Protein AF-A0A7V1LT26-F1 (afdb_monomer_lite)

pLDDT: mean 91.4, std 11.46, range [40.41, 98.56]

Secondary structure (DSSP, 8-state):
-EE-TTSS-EE----HHHHHHHHHHHHHH-S-EEESSTTTTHHHHHHHHHHTTTPPPSS---S-TT-TTTEEEHHHHHTGGGTS----HHHHHHHTTPPPGGGGS--TTSHHHHHHTT-HHHHHHHHHHHHHHHHHHHHHHHHHT--

Radius of gyration: 16.05 Å; chains: 1; bounding box: 42×28×40 Å

Foldseek 3Di:
DDDPPPDRDDDDDDDPQVVLLVVLVVLLVDQAEEEACCLVPVLVCSCVVCVVVPHHRNDDANPDQPDRRHYHHLQCQVCVNVVHDGDDLQVLCVVVVHDALCPVVDDPVCLVVCVVVVVVVNVRVSVVRNVVSRVVSVCVCVVPPPD

Structure (mmCIF, N/CA/C/O backbone):
data_AF-A0A7V1LT26-F1
#
_entry.id   AF-A0A7V1LT26-F1
#
loop_
_atom_site.group_PDB
_atom_site.id
_atom_site.type_symbol
_atom_site.label_atom_id
_atom_site.label_alt_id
_atom_site.label_comp_id
_atom_site.label_asym_id
_atom_site.label_entity_id
_atom_site.label_seq_id
_atom_site.pdbx_PDB_ins_code
_atom_site.Cartn_x
_atom_site.Cartn_y
_atom_site.Cartn_z
_atom_site.occupancy
_atom_site.B_iso_or_equiv
_atom_site.auth_seq_id
_atom_site.auth_comp_id
_atom_site.auth_asym_id
_atom_site.auth_atom_id
_atom_site.pdbx_PDB_model_num
ATOM 1 N N . PHE A 1 1 ? 4.200 7.545 -23.098 1.00 47.09 1 PHE A N 1
ATOM 2 C CA . PHE A 1 1 ? 3.279 8.326 -22.250 1.00 47.09 1 PHE A CA 1
ATOM 3 C C . PHE A 1 1 ? 1.873 7.958 -22.663 1.00 47.09 1 PHE A C 1
ATOM 5 O O . PHE A 1 1 ? 1.609 7.992 -23.857 1.00 47.09 1 PHE A O 1
ATOM 12 N N . TRP A 1 2 ? 1.021 7.582 -21.715 1.00 49.72 2 TRP A N 1
ATOM 13 C CA . TRP A 1 2 ? -0.368 7.217 -21.985 1.00 49.72 2 TRP A CA 1
ATOM 14 C C . TRP A 1 2 ? -1.250 8.062 -21.065 1.00 49.72 2 TRP A C 1
ATOM 16 O O . TRP A 1 2 ? -1.035 8.097 -19.849 1.00 49.72 2 TRP A O 1
ATOM 26 N N . GLU A 1 3 ? -2.182 8.809 -21.646 1.00 44.16 3 GLU A N 1
ATOM 27 C CA . GLU A 1 3 ? -3.194 9.564 -20.910 1.00 44.16 3 GLU A CA 1
ATOM 28 C C . GLU A 1 3 ? -4.507 8.796 -21.031 1.00 44.16 3 GLU A C 1
ATOM 30 O O . GLU A 1 3 ? -5.130 8.769 -22.087 1.00 44.16 3 GLU A O 1
ATOM 35 N N . ALA A 1 4 ? -4.915 8.123 -19.955 1.00 45.00 4 ALA A N 1
ATOM 36 C CA . ALA A 1 4 ? -6.223 7.490 -19.911 1.00 45.00 4 ALA A CA 1
ATOM 37 C C . ALA A 1 4 ? -7.273 8.582 -19.649 1.00 45.00 4 ALA A C 1
ATOM 39 O O . ALA A 1 4 ? -7.448 9.044 -18.523 1.00 45.00 4 ALA A O 1
ATOM 40 N N . GLU A 1 5 ? -7.980 8.988 -20.702 1.00 40.41 5 GLU A N 1
ATOM 41 C CA . GLU A 1 5 ? -8.900 10.138 -20.769 1.00 40.41 5 GLU A CA 1
ATOM 42 C C . GLU A 1 5 ? -10.122 10.068 -19.818 1.00 40.41 5 GLU A C 1
ATOM 44 O O . GLU A 1 5 ? -10.933 10.988 -19.760 1.00 40.41 5 GLU A O 1
ATOM 49 N N . GLN A 1 6 ? -10.273 8.999 -19.025 1.00 45.91 6 GLN A N 1
ATOM 50 C CA . GLN A 1 6 ? -11.448 8.793 -18.166 1.00 45.91 6 GLN A CA 1
ATOM 51 C C . GLN A 1 6 ? -11.304 9.315 -16.725 1.00 45.91 6 GLN A C 1
ATOM 53 O O . GLN A 1 6 ? -12.315 9.477 -16.042 1.00 45.91 6 GLN A O 1
ATOM 58 N N . LYS A 1 7 ? -10.093 9.615 -16.237 1.00 53.59 7 LYS A N 1
ATOM 59 C CA . LYS A 1 7 ? -9.834 10.233 -14.918 1.00 53.59 7 LYS A CA 1
ATOM 60 C C . LYS A 1 7 ? -8.539 11.040 -15.037 1.00 53.59 7 LYS A C 1
ATOM 62 O O . LYS A 1 7 ? -7.658 10.625 -15.768 1.00 53.59 7 LYS A O 1
ATOM 67 N N . LYS A 1 8 ? -8.390 12.172 -14.337 1.00 71.44 8 LYS A N 1
ATOM 68 C CA . LYS A 1 8 ? -7.197 13.059 -14.358 1.00 71.44 8 LYS A CA 1
ATOM 69 C C . LYS A 1 8 ? -5.910 12.401 -13.795 1.00 71.44 8 LYS A C 1
ATOM 71 O O . LYS A 1 8 ? -5.260 12.969 -12.922 1.00 71.44 8 LYS A O 1
ATOM 76 N N . ILE A 1 9 ? -5.571 11.185 -14.212 1.00 81.88 9 ILE A N 1
ATOM 77 C CA . ILE A 1 9 ? -4.436 10.395 -13.738 1.00 81.88 9 ILE A CA 1
ATOM 78 C C . ILE A 1 9 ? -3.548 10.109 -14.944 1.00 81.88 9 ILE A C 1
ATOM 80 O O . ILE A 1 9 ? -4.000 9.560 -15.946 1.00 81.88 9 ILE A O 1
ATOM 84 N N . LYS A 1 10 ? -2.276 10.488 -14.835 1.00 86.44 10 LYS A N 1
ATOM 85 C CA . LYS A 1 10 ? -1.256 10.213 -15.844 1.00 86.44 10 LYS A CA 1
ATOM 86 C C . LYS A 1 10 ? -0.441 9.003 -15.412 1.00 86.44 10 LYS A C 1
ATOM 88 O O . LYS A 1 10 ? 0.055 8.975 -14.286 1.00 86.44 10 LYS A O 1
ATOM 93 N N . TYR A 1 11 ? -0.283 8.041 -16.314 1.00 89.38 11 TYR A N 1
ATOM 94 C CA . TYR A 1 11 ? 0.543 6.860 -16.091 1.00 89.38 11 TYR A CA 1
ATOM 95 C C . TYR A 1 11 ? 1.862 7.002 -16.849 1.00 89.38 11 TYR A C 1
ATOM 97 O O . TYR A 1 11 ? 1.905 7.444 -18.002 1.00 89.38 11 TYR A O 1
ATOM 105 N N . GLU A 1 12 ? 2.954 6.640 -16.186 1.00 89.19 12 GLU A N 1
ATOM 106 C CA . GLU A 1 12 ? 4.297 6.719 -16.743 1.00 89.19 12 GLU A CA 1
ATOM 107 C C . GLU A 1 12 ? 5.057 5.430 -16.445 1.00 89.19 12 GLU A C 1
ATOM 109 O O . GLU A 1 12 ? 5.048 4.935 -15.319 1.00 89.19 12 GLU A O 1
ATOM 114 N N . GLU A 1 13 ? 5.717 4.898 -17.469 1.00 89.75 13 GLU A N 1
ATOM 115 C CA . GLU A 1 13 ? 6.612 3.757 -17.341 1.00 89.75 13 GLU A CA 1
ATOM 116 C C . GLU A 1 13 ? 8.003 4.230 -16.912 1.00 89.75 13 GLU A C 1
ATOM 118 O O . GLU A 1 13 ? 8.517 5.230 -17.418 1.00 89.75 13 GLU A O 1
ATOM 123 N N . LYS A 1 14 ? 8.609 3.512 -15.966 1.00 93.44 14 LYS A N 1
ATOM 124 C CA . LYS A 1 14 ? 9.938 3.796 -15.423 1.00 93.44 14 LYS A CA 1
ATOM 125 C C . LYS A 1 14 ? 10.645 2.492 -15.065 1.00 93.44 14 LYS A C 1
ATOM 127 O O . LYS A 1 14 ? 9.998 1.458 -14.904 1.00 93.44 14 LYS A O 1
ATOM 132 N N . SER A 1 15 ? 11.968 2.543 -14.915 1.00 95.75 15 SER A N 1
ATOM 133 C CA . SER A 1 15 ? 12.716 1.395 -14.398 1.00 95.75 15 SER A CA 1
ATOM 134 C C . SER A 1 15 ? 12.307 1.090 -12.951 1.00 95.75 15 SER A C 1
ATOM 136 O O . SER A 1 15 ? 11.876 1.982 -12.220 1.00 95.75 15 SER A O 1
ATOM 138 N N . GLU A 1 16 ? 12.478 -0.157 -12.501 1.00 95.38 16 GLU A N 1
ATOM 139 C CA . GLU A 1 16 ? 12.194 -0.537 -11.106 1.00 95.38 16 GLU A CA 1
ATOM 140 C C . GLU A 1 16 ? 12.926 0.373 -10.103 1.00 95.38 16 GLU A C 1
ATOM 142 O O . GLU A 1 16 ? 12.333 0.827 -9.124 1.00 95.38 16 GLU A O 1
ATOM 147 N N . ASN A 1 17 ? 14.192 0.700 -10.380 1.00 97.06 17 ASN A N 1
ATOM 148 C CA . ASN A 1 17 ? 14.998 1.570 -9.526 1.00 97.06 17 ASN A CA 1
ATOM 149 C C . ASN A 1 17 ? 14.416 2.984 -9.441 1.00 97.06 17 ASN A C 1
ATOM 151 O O . ASN A 1 17 ? 14.353 3.556 -8.353 1.00 97.06 17 ASN A O 1
ATOM 155 N N . ASP A 1 18 ? 13.970 3.538 -10.567 1.00 97.19 18 ASP A N 1
ATOM 156 C CA . ASP A 1 18 ? 13.354 4.865 -10.600 1.00 97.19 18 ASP A CA 1
ATOM 157 C C . ASP A 1 18 ? 12.011 4.868 -9.866 1.00 97.19 18 ASP A C 1
ATOM 159 O O . ASP A 1 18 ? 11.736 5.792 -9.104 1.00 97.19 18 ASP A O 1
ATOM 163 N N . ILE A 1 19 ? 11.198 3.818 -10.031 1.00 96.62 19 ILE A N 1
ATOM 164 C CA . ILE A 1 19 ? 9.918 3.667 -9.323 1.00 96.62 19 ILE A CA 1
ATOM 165 C C . ILE A 1 19 ? 10.146 3.619 -7.809 1.00 96.62 19 ILE A C 1
ATOM 167 O O . ILE A 1 19 ? 9.472 4.330 -7.063 1.00 96.62 19 ILE A O 1
ATOM 171 N N . ILE A 1 20 ? 11.110 2.819 -7.343 1.00 97.50 20 ILE A N 1
ATOM 172 C CA . ILE A 1 20 ? 11.433 2.699 -5.916 1.00 97.50 20 ILE A CA 1
ATOM 173 C C . ILE A 1 20 ? 11.974 4.025 -5.361 1.00 97.50 20 ILE A C 1
ATOM 175 O O . ILE A 1 20 ? 11.552 4.452 -4.284 1.00 97.50 20 ILE A O 1
ATOM 179 N N . ASN A 1 21 ? 12.876 4.700 -6.083 1.00 97.19 21 ASN A N 1
ATOM 180 C CA . ASN A 1 21 ? 13.391 6.011 -5.677 1.00 97.19 21 ASN A CA 1
ATOM 181 C C . ASN A 1 21 ? 12.268 7.046 -5.561 1.00 97.19 21 ASN A C 1
ATOM 183 O O . ASN A 1 21 ? 12.156 7.713 -4.533 1.00 97.19 21 ASN A O 1
ATOM 187 N N . LEU A 1 22 ? 11.403 7.133 -6.574 1.00 96.62 22 LEU A N 1
ATOM 188 C CA . LEU A 1 22 ? 10.263 8.048 -6.568 1.00 96.62 22 LEU A CA 1
ATOM 189 C C . LEU A 1 22 ? 9.304 7.737 -5.424 1.00 96.62 22 LEU A C 1
ATOM 191 O O . LEU A 1 22 ? 8.879 8.654 -4.727 1.00 96.62 22 LEU A O 1
ATOM 195 N N . PHE A 1 23 ? 8.999 6.460 -5.176 1.00 96.44 23 PHE A N 1
ATOM 196 C CA . PHE A 1 23 ? 8.162 6.064 -4.045 1.00 96.44 23 PHE A CA 1
ATOM 197 C C . PHE A 1 23 ? 8.714 6.612 -2.723 1.00 96.44 23 PHE A C 1
ATOM 199 O O . PHE A 1 23 ? 7.987 7.274 -1.980 1.00 96.44 23 PHE A O 1
ATOM 206 N N . TRP A 1 24 ? 10.002 6.397 -2.438 1.00 97.31 24 TRP A N 1
ATOM 207 C CA . TRP A 1 24 ? 10.617 6.895 -1.207 1.00 97.31 24 TRP A CA 1
ATOM 208 C C . TRP A 1 24 ? 10.720 8.423 -1.162 1.00 97.31 24 TRP A C 1
ATOM 210 O O . TRP A 1 24 ? 10.582 9.010 -0.084 1.00 97.31 24 TRP A O 1
ATOM 220 N N . GLU A 1 25 ? 10.905 9.084 -2.304 1.00 96.50 25 GLU A N 1
ATOM 221 C CA . GLU A 1 25 ? 10.854 10.542 -2.393 1.00 96.50 25 GLU A CA 1
ATOM 222 C C . GLU A 1 25 ? 9.463 11.070 -2.011 1.00 96.50 25 GLU A C 1
ATOM 224 O O . GLU A 1 25 ? 9.352 11.932 -1.136 1.00 96.50 25 GLU A O 1
ATOM 229 N N . TYR A 1 26 ? 8.391 10.526 -2.593 1.00 95.25 26 TYR A N 1
ATOM 230 C CA . TYR A 1 26 ? 7.019 10.931 -2.275 1.00 95.25 26 TYR A CA 1
ATOM 231 C C . TYR A 1 26 ? 6.659 10.637 -0.818 1.00 95.25 26 TYR A C 1
ATOM 233 O O . TYR A 1 26 ? 6.188 11.526 -0.109 1.00 95.25 26 TYR A O 1
ATOM 241 N N . VAL A 1 27 ? 6.953 9.428 -0.332 1.00 94.94 27 VAL A N 1
ATOM 242 C CA . VAL A 1 27 ? 6.668 9.012 1.051 1.00 94.94 27 VAL A CA 1
ATOM 243 C C . VAL A 1 27 ? 7.324 9.925 2.086 1.00 94.94 27 VAL A C 1
ATOM 245 O O . VAL A 1 27 ? 6.749 10.140 3.158 1.00 94.94 27 VAL A O 1
ATOM 248 N N . SER A 1 28 ? 8.509 10.467 1.789 1.00 95.19 28 SER A N 1
ATOM 249 C CA . SER A 1 28 ? 9.211 11.387 2.694 1.00 95.19 28 SER A CA 1
ATOM 250 C C . SER A 1 28 ? 8.489 12.725 2.886 1.00 95.19 28 SER A C 1
ATOM 252 O O . SER A 1 28 ? 8.663 13.366 3.920 1.00 95.19 28 SER A O 1
ATOM 254 N N . LYS A 1 29 ? 7.658 13.121 1.915 1.00 95.56 29 LYS A N 1
ATOM 255 C CA . LYS A 1 29 ? 6.891 14.374 1.911 1.00 95.56 29 LYS A CA 1
ATOM 256 C C . LYS A 1 29 ? 5.475 14.196 2.469 1.00 95.56 29 LYS A C 1
ATOM 258 O O . LYS A 1 29 ? 4.823 15.180 2.799 1.00 95.56 29 LYS A O 1
ATOM 263 N N . CYS A 1 30 ? 4.980 12.962 2.565 1.00 94.69 30 CYS A N 1
ATOM 264 C CA . CYS A 1 30 ? 3.642 12.675 3.076 1.00 94.69 30 CYS A CA 1
ATOM 265 C C . CYS A 1 30 ? 3.602 12.708 4.608 1.00 94.69 30 CYS A C 1
ATOM 267 O O . CYS A 1 30 ? 4.409 12.060 5.276 1.00 94.69 30 CYS A O 1
ATOM 269 N N . GLU A 1 31 ? 2.587 13.347 5.186 1.00 93.69 31 GLU A N 1
ATOM 270 C CA . GLU A 1 31 ? 2.364 13.312 6.638 1.00 93.69 31 GLU A CA 1
ATOM 271 C C . GLU A 1 31 ? 2.009 11.897 7.118 1.00 93.69 31 GLU A C 1
ATOM 273 O O . GLU A 1 31 ? 2.593 11.382 8.074 1.00 93.69 31 GLU A O 1
ATOM 278 N N . GLN A 1 32 ? 1.131 11.218 6.382 1.00 94.50 32 GLN A N 1
ATOM 279 C CA . GLN A 1 32 ? 0.615 9.893 6.703 1.00 94.50 32 GLN A CA 1
ATOM 280 C C . GLN A 1 32 ? 0.468 9.065 5.424 1.00 94.50 32 GLN A C 1
ATOM 282 O O . GLN A 1 32 ? 0.111 9.591 4.372 1.00 94.50 32 GLN A O 1
ATOM 287 N N . ILE A 1 33 ? 0.747 7.766 5.518 1.00 96.69 33 ILE A N 1
ATOM 288 C CA . ILE A 1 33 ? 0.555 6.805 4.428 1.00 96.69 33 ILE A CA 1
ATOM 289 C C . ILE A 1 33 ? -0.600 5.874 4.778 1.00 96.69 33 ILE A C 1
ATOM 291 O O . ILE A 1 33 ? -0.697 5.394 5.907 1.00 96.69 33 ILE A O 1
ATOM 295 N N . ILE A 1 34 ? -1.460 5.590 3.806 1.00 97.94 34 ILE A N 1
ATOM 296 C CA . ILE A 1 34 ? -2.578 4.666 3.964 1.00 97.94 34 ILE A CA 1
ATOM 297 C C . ILE A 1 34 ? -2.400 3.519 2.977 1.00 97.94 34 ILE A C 1
ATOM 299 O O . ILE A 1 34 ? -2.114 3.747 1.804 1.00 97.94 34 ILE A O 1
ATOM 303 N N . THR A 1 35 ? -2.565 2.289 3.454 1.00 98.12 35 THR A N 1
ATOM 304 C CA . THR A 1 35 ? -2.504 1.078 2.628 1.00 98.12 35 THR A CA 1
ATOM 305 C C . THR A 1 35 ? -3.674 0.152 2.939 1.00 98.12 35 THR A C 1
ATOM 307 O O . THR A 1 35 ? -4.349 0.298 3.960 1.00 98.12 35 THR A O 1
ATOM 310 N N . PHE A 1 36 ? -3.893 -0.841 2.081 1.00 98.06 36 PHE A N 1
ATOM 311 C CA . PHE A 1 36 ? -4.725 -1.996 2.389 1.00 98.06 36 PHE A CA 1
ATOM 312 C C . PHE A 1 36 ? -3.827 -3.237 2.431 1.00 98.06 36 PHE A C 1
ATOM 314 O O . PHE A 1 36 ? -3.355 -3.679 1.391 1.00 98.06 36 PHE A O 1
ATOM 321 N N . ASN A 1 37 ? -3.584 -3.797 3.621 1.00 97.56 37 ASN A N 1
ATOM 322 C CA . ASN A 1 37 ? -2.653 -4.911 3.849 1.00 97.56 37 ASN A CA 1
ATOM 323 C C . ASN A 1 37 ? -1.167 -4.601 3.555 1.00 97.56 37 ASN A C 1
ATOM 325 O O . ASN A 1 37 ? -0.346 -5.520 3.468 1.00 97.56 37 ASN A O 1
ATOM 329 N N . GLY A 1 38 ? -0.785 -3.322 3.475 1.00 97.31 38 GLY A N 1
ATOM 330 C CA . GLY A 1 38 ? 0.594 -2.922 3.194 1.00 97.31 38 GLY A CA 1
ATOM 331 C C . GLY A 1 38 ? 1.587 -3.342 4.270 1.00 97.31 38 GLY A C 1
ATOM 332 O O . GLY A 1 38 ? 2.764 -3.557 3.985 1.00 97.31 38 GLY A O 1
ATOM 333 N N . ARG A 1 39 ? 1.135 -3.538 5.512 1.00 95.50 39 ARG A N 1
ATOM 334 C CA . ARG A 1 39 ? 1.980 -4.031 6.605 1.00 95.50 39 ARG A CA 1
ATOM 335 C C . ARG A 1 39 ? 2.486 -5.446 6.379 1.00 95.50 39 ARG A C 1
ATOM 337 O O . ARG A 1 39 ? 3.614 -5.738 6.765 1.00 95.50 39 ARG A O 1
ATOM 344 N N . ASN A 1 40 ? 1.647 -6.311 5.819 1.00 95.25 40 ASN A N 1
ATOM 345 C CA . ASN A 1 40 ? 1.968 -7.726 5.649 1.00 95.25 40 ASN A CA 1
ATOM 346 C C . ASN A 1 40 ? 2.499 -8.036 4.242 1.00 95.25 40 ASN A C 1
ATOM 348 O O . ASN A 1 40 ? 2.822 -9.191 3.977 1.00 95.25 40 ASN A O 1
ATOM 352 N N . PHE A 1 41 ? 2.566 -7.042 3.349 1.00 96.12 41 PHE A N 1
ATOM 353 C CA . PHE A 1 41 ? 3.005 -7.241 1.972 1.00 96.12 41 PHE A CA 1
ATOM 354 C C . PHE A 1 41 ? 3.812 -6.059 1.421 1.00 96.12 41 PHE A C 1
ATOM 356 O O . PHE A 1 41 ? 5.040 -6.137 1.397 1.00 96.12 41 PHE A O 1
ATOM 363 N N . ASP A 1 42 ? 3.152 -4.970 1.018 1.00 96.81 42 ASP A N 1
ATOM 364 C CA . ASP A 1 42 ? 3.750 -3.901 0.207 1.00 96.81 42 ASP A CA 1
ATOM 365 C C . ASP A 1 42 ? 4.980 -3.260 0.863 1.00 96.81 42 ASP A C 1
ATOM 367 O O . ASP A 1 42 ? 6.028 -3.121 0.235 1.00 96.81 42 ASP A O 1
ATOM 371 N N . LEU A 1 43 ? 4.889 -2.898 2.147 1.00 96.31 43 LEU A N 1
ATOM 372 C CA . LEU A 1 43 ? 5.963 -2.193 2.848 1.00 96.31 43 LEU A CA 1
ATOM 373 C C . LEU A 1 43 ? 7.184 -3.093 3.111 1.00 96.31 43 LEU A C 1
ATOM 375 O O . LEU A 1 43 ? 8.293 -2.665 2.778 1.00 96.31 43 LEU A O 1
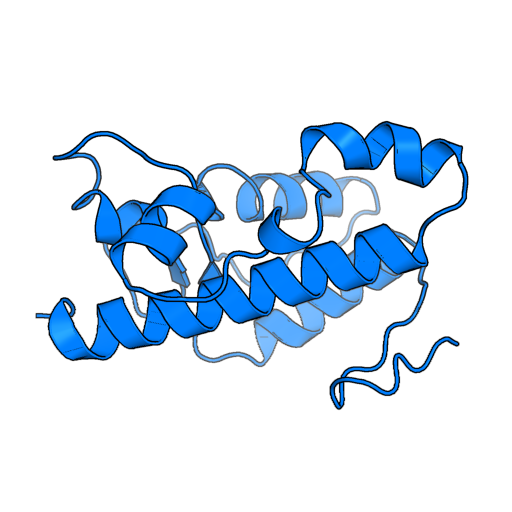ATOM 379 N N . PRO A 1 44 ? 7.046 -4.322 3.663 1.00 96.81 44 PRO A N 1
ATOM 380 C CA . PRO A 1 44 ? 8.167 -5.259 3.731 1.00 96.81 44 PRO A CA 1
ATOM 381 C C . PRO A 1 44 ? 8.784 -5.546 2.360 1.00 96.81 44 PRO A C 1
ATOM 383 O O . PRO A 1 44 ? 10.010 -5.556 2.241 1.00 96.81 44 PRO A O 1
ATOM 386 N N . PHE A 1 45 ? 7.951 -5.735 1.330 1.00 97.00 45 PHE A N 1
ATOM 387 C CA . PHE A 1 45 ? 8.422 -5.995 -0.025 1.00 97.00 45 PHE A CA 1
ATOM 388 C C . PHE A 1 45 ? 9.269 -4.832 -0.541 1.00 97.00 45 PHE A C 1
ATOM 390 O O . PHE A 1 45 ? 10.413 -5.049 -0.924 1.00 97.00 45 PHE A O 1
ATOM 397 N N . LEU A 1 46 ? 8.769 -3.594 -0.474 1.00 97.31 46 LEU A N 1
ATOM 398 C CA . LEU A 1 46 ? 9.491 -2.407 -0.936 1.00 97.31 46 LEU A CA 1
ATOM 399 C C . LEU A 1 46 ? 10.796 -2.183 -0.170 1.00 97.31 46 LEU A C 1
ATOM 401 O O . LEU A 1 46 ? 11.808 -1.864 -0.788 1.00 97.31 46 LEU A O 1
ATOM 405 N N . ILE A 1 47 ? 10.822 -2.389 1.150 1.00 96.06 47 ILE A N 1
ATOM 406 C CA . ILE A 1 47 ? 12.052 -2.255 1.950 1.00 96.06 47 ILE A CA 1
ATOM 407 C C . ILE A 1 47 ? 13.115 -3.256 1.486 1.00 96.06 47 ILE A C 1
ATOM 409 O O . ILE A 1 47 ? 14.251 -2.862 1.218 1.00 96.06 47 ILE A O 1
ATOM 413 N N . LEU A 1 48 ? 12.753 -4.535 1.356 1.00 96.75 48 LEU A N 1
ATOM 414 C CA . LEU A 1 48 ? 13.688 -5.573 0.920 1.00 96.75 48 LEU A CA 1
ATOM 415 C C . LEU A 1 48 ? 14.105 -5.372 -0.540 1.00 96.75 48 LEU A C 1
ATOM 417 O O . LEU A 1 48 ? 15.284 -5.494 -0.870 1.00 96.75 48 LEU A O 1
ATOM 421 N N . ARG A 1 49 ? 13.160 -5.003 -1.411 1.00 97.38 49 ARG A N 1
ATOM 422 C CA . ARG A 1 49 ? 13.417 -4.763 -2.833 1.00 97.38 49 ARG A CA 1
ATOM 423 C C . ARG A 1 49 ? 14.348 -3.573 -3.052 1.00 97.38 49 ARG A C 1
ATOM 425 O O . ARG A 1 49 ? 15.205 -3.646 -3.922 1.00 97.38 49 ARG A O 1
ATOM 432 N N . SER A 1 50 ? 14.260 -2.543 -2.207 1.00 97.69 50 SER A N 1
ATOM 433 C CA . SER A 1 50 ? 15.156 -1.374 -2.233 1.00 97.69 50 SER A CA 1
ATOM 434 C C . SER A 1 50 ? 16.615 -1.730 -1.936 1.00 97.69 50 SER A C 1
ATOM 436 O O . SER A 1 50 ? 17.525 -1.070 -2.436 1.00 97.69 50 SER A O 1
ATOM 438 N N . ALA A 1 51 ? 16.864 -2.793 -1.165 1.00 96.81 51 ALA A N 1
ATOM 439 C CA . ALA A 1 51 ? 18.221 -3.214 -0.832 1.00 96.81 51 ALA A CA 1
ATOM 440 C C . ALA A 1 51 ? 18.990 -3.770 -2.045 1.00 96.81 51 ALA A C 1
ATOM 442 O O . ALA A 1 51 ? 20.214 -3.645 -2.080 1.00 96.81 51 ALA A O 1
ATOM 443 N N . LEU A 1 52 ? 18.300 -4.323 -3.053 1.00 96.69 52 LEU A N 1
ATOM 444 C CA . LEU A 1 52 ? 18.932 -4.872 -4.261 1.00 96.69 52 LEU A CA 1
ATOM 445 C C . LEU A 1 52 ? 19.722 -3.802 -5.047 1.00 96.69 52 LEU A C 1
ATOM 447 O O . LEU A 1 52 ? 20.916 -4.007 -5.271 1.00 96.69 52 LEU A O 1
ATOM 451 N N . PRO A 1 53 ? 19.140 -2.636 -5.398 1.00 96.75 53 PRO A N 1
ATOM 452 C CA . PRO A 1 53 ? 19.875 -1.520 -5.996 1.00 96.75 53 PRO A CA 1
ATOM 453 C C . PRO A 1 53 ? 20.575 -0.610 -4.972 1.00 96.75 53 PRO A C 1
ATOM 455 O O . PRO A 1 53 ? 21.053 0.459 -5.342 1.00 96.75 53 PRO A O 1
ATOM 458 N N . LYS A 1 54 ? 20.647 -1.001 -3.689 1.00 96.94 54 LYS A N 1
ATOM 459 C CA . LYS A 1 54 ? 21.224 -0.201 -2.588 1.00 96.94 54 LYS A CA 1
ATOM 460 C C . LYS A 1 54 ? 20.529 1.155 -2.370 1.00 96.94 54 LYS A C 1
ATOM 462 O O . LYS A 1 54 ? 21.162 2.122 -1.947 1.00 96.94 54 LYS A O 1
ATOM 467 N N . ILE A 1 55 ? 19.221 1.218 -2.610 1.00 97.06 55 ILE A N 1
ATOM 468 C CA . ILE A 1 55 ? 18.388 2.382 -2.298 1.00 97.06 55 ILE A CA 1
ATOM 469 C C . ILE A 1 55 ? 18.002 2.321 -0.817 1.00 97.06 55 ILE A C 1
ATOM 471 O O . ILE A 1 55 ? 17.474 1.319 -0.333 1.00 97.06 55 ILE A O 1
ATOM 475 N N . LYS A 1 56 ? 18.262 3.400 -0.073 1.00 95.88 56 LYS A N 1
ATOM 476 C CA . LYS A 1 56 ? 17.913 3.492 1.349 1.00 95.88 56 LYS A CA 1
ATOM 477 C C . LYS A 1 56 ? 16.476 4.013 1.509 1.00 95.88 56 LYS A C 1
ATOM 479 O O . LYS A 1 56 ? 16.210 5.127 1.062 1.00 95.88 56 LYS A O 1
ATOM 484 N N . PRO A 1 57 ? 15.577 3.285 2.201 1.00 96.25 57 PRO A N 1
ATOM 485 C CA . PRO A 1 57 ? 14.265 3.810 2.566 1.00 96.25 57 PRO A CA 1
ATOM 486 C C . PRO A 1 57 ? 14.366 5.141 3.319 1.00 96.25 57 PRO A C 1
ATOM 488 O O . PRO A 1 57 ? 15.107 5.254 4.299 1.00 96.25 57 PRO A O 1
ATOM 491 N N . THR A 1 58 ? 13.600 6.141 2.888 1.00 95.31 58 THR A N 1
ATOM 492 C CA . THR A 1 58 ? 13.581 7.486 3.498 1.00 95.31 58 THR A CA 1
ATOM 493 C C . THR A 1 58 ? 12.781 7.532 4.797 1.00 95.31 58 THR A C 1
ATOM 495 O O . THR A 1 58 ? 12.992 8.415 5.628 1.00 95.31 58 THR A O 1
ATOM 498 N N . ARG A 1 59 ? 11.864 6.578 4.995 1.00 92.31 59 ARG A N 1
ATOM 499 C CA . ARG A 1 59 ? 10.971 6.516 6.154 1.00 92.31 59 ARG A CA 1
ATOM 500 C C . ARG A 1 59 ? 10.669 5.073 6.537 1.00 92.31 59 ARG A C 1
ATOM 502 O O . ARG A 1 59 ? 10.417 4.231 5.681 1.00 92.31 59 ARG A O 1
ATOM 509 N N . TYR A 1 60 ? 10.621 4.794 7.837 1.00 88.75 60 TYR A N 1
ATOM 510 C CA . TYR A 1 60 ? 10.193 3.491 8.344 1.00 88.75 60 TYR A CA 1
ATOM 511 C C . TYR A 1 60 ? 8.679 3.478 8.606 1.00 88.75 60 TYR A C 1
ATOM 513 O O . TYR A 1 60 ? 8.207 4.029 9.601 1.00 88.75 60 TYR A O 1
ATOM 521 N N . LEU A 1 61 ? 7.914 2.863 7.696 1.00 88.12 61 LEU A N 1
ATOM 522 C CA . LEU A 1 61 ? 6.441 2.855 7.711 1.00 88.12 61 LEU A CA 1
ATOM 523 C C . LEU A 1 61 ? 5.811 1.628 8.391 1.00 88.12 61 LEU A C 1
ATOM 525 O O . LEU A 1 61 ? 4.600 1.602 8.616 1.00 88.12 61 LEU A O 1
ATOM 529 N N . ILE A 1 62 ? 6.596 0.597 8.725 1.00 88.31 62 ILE A N 1
ATOM 530 C CA . ILE A 1 62 ? 6.039 -0.601 9.366 1.00 88.31 62 ILE A CA 1
ATOM 531 C C . ILE A 1 62 ? 5.597 -0.246 10.791 1.00 88.31 62 ILE A C 1
ATOM 533 O O . ILE A 1 62 ? 4.399 -0.253 11.058 1.00 88.31 62 ILE A O 1
ATOM 537 N N . GLY A 1 63 ? 6.524 0.174 11.659 1.00 86.25 63 GLY A N 1
ATOM 538 C CA . GLY A 1 63 ? 6.215 0.686 13.002 1.00 86.25 63 GLY A CA 1
ATOM 539 C C . GLY A 1 63 ? 5.260 -0.187 13.836 1.00 86.25 63 GLY A C 1
ATOM 540 O O . GLY A 1 63 ? 5.006 -1.352 13.536 1.00 86.25 63 GLY A O 1
ATOM 541 N N . SER A 1 64 ? 4.714 0.384 14.911 1.00 92.38 64 SER A N 1
ATOM 542 C CA . SER A 1 64 ? 3.629 -0.264 15.659 1.00 92.38 64 SER A CA 1
ATOM 543 C C . SER A 1 64 ? 2.333 -0.205 14.854 1.00 92.38 64 SER A C 1
ATOM 545 O O . SER A 1 64 ? 1.926 0.871 14.417 1.00 92.38 64 SER A O 1
ATOM 547 N N . ARG A 1 65 ? 1.636 -1.338 14.711 1.00 92.44 65 ARG A N 1
ATOM 548 C CA . ARG A 1 65 ? 0.340 -1.399 14.011 1.00 92.44 65 ARG A CA 1
ATOM 549 C C . ARG A 1 65 ? -0.784 -0.604 14.687 1.00 92.44 65 ARG A C 1
ATOM 551 O O . ARG A 1 65 ? -1.765 -0.272 14.030 1.00 92.44 65 ARG A O 1
ATOM 558 N N . TYR A 1 66 ? -0.618 -0.277 15.968 1.00 91.81 66 TYR A N 1
ATOM 559 C CA . TYR A 1 66 ? -1.559 0.534 16.745 1.00 91.81 66 TYR A CA 1
ATOM 560 C C . TYR A 1 66 ? -1.279 2.040 16.641 1.00 91.81 66 TYR A C 1
ATOM 562 O O . TYR A 1 66 ? -2.098 2.846 17.069 1.00 91.81 66 TYR A O 1
ATOM 570 N N . ASN A 1 67 ? -0.134 2.437 16.075 1.00 91.12 67 ASN A N 1
ATOM 571 C CA . ASN A 1 67 ? 0.210 3.840 15.886 1.00 91.12 67 ASN A CA 1
ATOM 572 C C . ASN A 1 67 ? -0.207 4.313 14.489 1.00 91.12 67 ASN A C 1
ATOM 574 O O . ASN A 1 67 ? 0.426 3.964 13.495 1.00 91.12 67 ASN A O 1
ATOM 578 N N . ASN A 1 68 ? -1.220 5.176 14.441 1.00 91.50 68 ASN A N 1
ATOM 579 C CA . ASN A 1 68 ? -1.771 5.698 13.191 1.00 91.50 68 ASN A CA 1
ATOM 580 C C . ASN A 1 68 ? -1.042 6.937 12.666 1.00 91.50 68 ASN A C 1
ATOM 582 O O . ASN A 1 68 ? -1.337 7.370 11.562 1.00 91.50 68 ASN A O 1
ATOM 586 N N . LYS A 1 69 ? -0.096 7.524 13.411 1.00 91.44 69 LYS A N 1
ATOM 587 C CA . LYS A 1 69 ? 0.517 8.814 13.049 1.00 91.44 69 LYS A CA 1
ATOM 588 C C . LYS A 1 69 ? 1.198 8.779 11.680 1.00 91.44 69 LYS A C 1
ATOM 590 O O . LYS A 1 69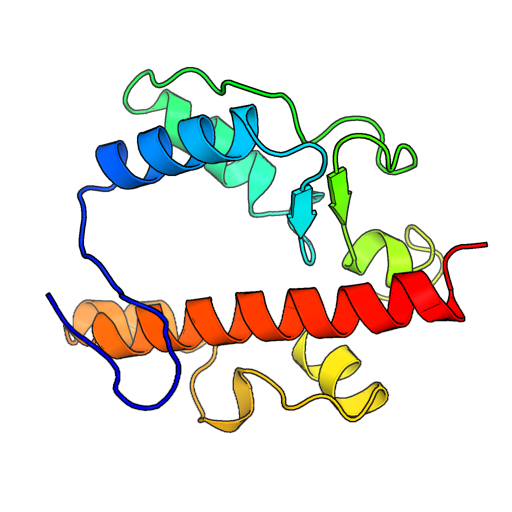 ? 1.051 9.705 10.899 1.00 91.44 69 LYS A O 1
ATOM 595 N N . ASN A 1 70 ? 1.945 7.710 11.402 1.00 92.12 70 ASN A N 1
ATOM 596 C CA . ASN A 1 70 ? 2.755 7.608 10.186 1.00 92.12 70 ASN A CA 1
ATOM 597 C C . ASN A 1 70 ? 2.131 6.712 9.115 1.00 92.12 70 ASN A C 1
ATOM 599 O O . ASN A 1 70 ? 2.320 6.960 7.925 1.00 92.12 70 ASN A O 1
ATOM 603 N N . HIS A 1 71 ? 1.439 5.651 9.532 1.00 96.44 71 HIS A N 1
ATOM 604 C CA . HIS A 1 71 ? 0.895 4.651 8.628 1.00 96.44 71 HIS A CA 1
ATOM 605 C C . HIS A 1 71 ? -0.403 4.059 9.175 1.00 96.44 71 HIS A C 1
ATOM 607 O O . HIS A 1 71 ? -0.457 3.624 10.325 1.00 96.44 71 HIS A O 1
ATOM 613 N N . ILE A 1 72 ? -1.421 3.992 8.323 1.00 97.56 72 ILE A N 1
ATOM 614 C CA . ILE A 1 72 ? -2.675 3.291 8.580 1.00 97.56 72 ILE A CA 1
ATOM 615 C C . ILE A 1 72 ? -2.774 2.132 7.593 1.00 97.56 72 ILE A C 1
ATOM 617 O O . ILE A 1 72 ? -2.847 2.341 6.385 1.00 97.56 72 ILE A O 1
ATOM 621 N N . ASP A 1 73 ? -2.821 0.910 8.117 1.00 98.06 73 ASP A N 1
ATOM 622 C CA . ASP A 1 73 ? -3.205 -0.264 7.334 1.00 98.06 73 ASP A CA 1
ATOM 623 C C . ASP A 1 73 ? -4.702 -0.523 7.526 1.00 98.06 73 ASP A C 1
ATOM 625 O O . ASP A 1 73 ? -5.143 -0.876 8.623 1.00 98.06 73 ASP A O 1
ATOM 629 N N . LEU A 1 74 ? -5.493 -0.341 6.471 1.00 98.44 74 LEU A N 1
ATOM 630 C CA . LEU A 1 74 ? -6.942 -0.513 6.514 1.00 98.44 74 LEU A CA 1
ATOM 631 C C . LEU A 1 74 ? -7.364 -1.951 6.794 1.00 98.44 74 LEU A C 1
ATOM 633 O O . LEU A 1 74 ? -8.409 -2.151 7.409 1.00 98.44 74 LEU A O 1
ATOM 637 N N . LEU A 1 75 ? -6.570 -2.956 6.411 1.00 97.94 75 LEU A N 1
ATOM 638 C CA . LEU A 1 75 ? -6.909 -4.333 6.752 1.00 97.94 75 LEU A CA 1
ATOM 639 C C . LEU A 1 75 ? -6.755 -4.557 8.258 1.00 97.94 75 LEU A C 1
ATOM 641 O O . LEU A 1 75 ? -7.611 -5.197 8.866 1.00 97.94 75 LEU A O 1
ATOM 645 N N . ASP A 1 76 ? -5.729 -3.981 8.888 1.00 97.19 76 ASP A N 1
ATOM 646 C CA . ASP A 1 76 ? -5.621 -3.993 10.351 1.00 97.19 76 ASP A CA 1
ATOM 647 C C . ASP A 1 76 ? -6.818 -3.289 10.997 1.00 97.19 76 ASP A C 1
ATOM 649 O O . ASP A 1 76 ? -7.348 -3.780 11.992 1.00 97.19 76 ASP A O 1
ATOM 653 N N . LYS A 1 77 ? -7.285 -2.175 10.423 1.00 97.38 77 LYS A N 1
ATOM 654 C CA . LYS A 1 77 ? -8.451 -1.452 10.944 1.00 97.38 77 LYS A CA 1
ATOM 655 C C . LYS A 1 77 ? -9.744 -2.242 10.826 1.00 97.38 77 LYS A C 1
ATOM 657 O O . LYS A 1 77 ? -10.415 -2.461 11.830 1.00 97.38 77 LYS A O 1
ATOM 662 N N . PHE A 1 78 ? -10.076 -2.719 9.633 1.00 97.81 78 PHE A N 1
ATOM 663 C CA . PHE A 1 78 ? -11.319 -3.451 9.406 1.00 97.81 78 PHE A CA 1
ATOM 664 C C . PHE A 1 78 ? -11.342 -4.831 10.056 1.00 97.81 78 PHE A C 1
ATOM 666 O O . PHE A 1 78 ? -12.417 -5.388 10.264 1.00 97.81 78 PHE A O 1
ATOM 673 N N . THR A 1 79 ? -10.176 -5.388 10.390 1.00 97.25 79 THR A N 1
ATOM 674 C CA . THR A 1 79 ? -10.098 -6.631 11.165 1.00 97.25 79 THR A CA 1
ATOM 675 C C . THR A 1 79 ? -10.042 -6.410 12.670 1.00 97.25 79 THR A C 1
ATOM 677 O O . THR A 1 79 ? -9.893 -7.384 13.408 1.00 97.25 79 THR A O 1
ATOM 680 N N . LEU A 1 80 ? -10.137 -5.157 13.136 1.00 95.56 80 LEU A N 1
ATOM 681 C CA . LEU A 1 80 ? -9.959 -4.785 14.542 1.00 95.56 80 LEU A CA 1
ATOM 682 C C . LEU A 1 80 ? -8.680 -5.420 15.108 1.00 95.56 80 LEU A C 1
ATOM 684 O O . LEU A 1 80 ? -8.676 -6.112 16.122 1.00 95.56 80 LEU A O 1
ATOM 688 N N . TYR A 1 81 ? -7.590 -5.240 14.364 1.00 94.94 81 TYR A N 1
ATOM 689 C CA . TYR A 1 81 ? -6.264 -5.784 14.634 1.00 94.94 81 TYR A CA 1
ATOM 690 C C . TYR A 1 81 ? -6.186 -7.319 14.688 1.00 94.94 81 TYR A C 1
ATOM 692 O O . TYR A 1 81 ? -5.236 -7.872 15.244 1.00 94.94 81 TYR A O 1
ATOM 700 N N . GLY A 1 82 ? -7.105 -8.015 14.018 1.00 94.62 82 GLY A N 1
ATOM 701 C CA . GLY A 1 82 ? -7.153 -9.478 13.934 1.00 94.62 82 GLY A CA 1
ATOM 702 C C . GLY A 1 82 ? -8.204 -10.130 14.833 1.00 94.62 82 GLY A C 1
ATOM 703 O O . GLY A 1 82 ? -8.236 -11.354 14.907 1.00 94.62 82 GLY A O 1
ATOM 704 N N . LEU A 1 83 ? -9.068 -9.343 15.482 1.00 96.38 83 LEU A N 1
ATOM 705 C CA . LEU A 1 83 ? -10.224 -9.863 16.218 1.00 96.38 83 LEU A CA 1
ATOM 706 C C . LEU A 1 83 ? -11.236 -10.546 15.288 1.00 96.38 83 LEU A C 1
ATOM 708 O O . LEU A 1 83 ? -11.902 -11.497 15.689 1.00 96.38 83 LEU A O 1
ATOM 712 N N . VAL A 1 84 ? -11.344 -10.080 14.040 1.00 95.25 84 VAL A N 1
ATOM 713 C CA . VAL A 1 84 ? -12.173 -10.720 13.011 1.00 95.25 84 VAL A CA 1
ATOM 714 C C . VAL A 1 84 ? -11.327 -11.203 11.839 1.00 95.25 84 VAL A C 1
ATOM 716 O O . VAL A 1 84 ? -10.221 -10.715 11.588 1.00 95.25 84 VAL A O 1
ATOM 719 N N . ARG A 1 85 ? -11.854 -12.187 11.101 1.00 96.00 85 ARG A N 1
ATOM 720 C CA . ARG A 1 85 ? -11.160 -12.759 9.941 1.00 96.00 85 ARG A CA 1
ATOM 721 C C . ARG A 1 85 ? -10.878 -11.700 8.872 1.00 96.00 85 ARG A C 1
ATOM 723 O O . ARG A 1 85 ? -11.649 -10.763 8.679 1.00 96.00 85 ARG A O 1
ATOM 730 N N . ARG A 1 86 ? -9.787 -11.904 8.136 1.00 96.25 86 ARG A N 1
ATOM 731 C CA . ARG A 1 86 ? -9.381 -11.050 7.014 1.00 96.25 86 ARG A CA 1
ATOM 732 C C . ARG A 1 86 ? -10.271 -11.287 5.799 1.00 96.25 86 ARG A C 1
ATOM 734 O O . ARG A 1 86 ? -10.582 -12.430 5.469 1.00 96.25 86 ARG A O 1
ATOM 741 N N . PHE A 1 87 ? -10.586 -10.209 5.096 1.00 96.25 87 PHE A N 1
ATOM 742 C CA . PHE A 1 87 ? -11.185 -10.250 3.768 1.00 96.25 87 PHE A CA 1
ATOM 743 C C . PHE A 1 87 ? -10.360 -9.416 2.786 1.00 96.25 87 PHE A C 1
ATOM 745 O O . PHE A 1 87 ? -9.548 -8.585 3.188 1.00 96.25 87 PHE A O 1
ATOM 752 N N . ASN A 1 88 ? -10.539 -9.663 1.489 1.00 94.25 88 ASN A N 1
ATOM 753 C CA . ASN A 1 88 ? -9.861 -8.893 0.449 1.00 94.25 88 ASN A CA 1
ATOM 754 C C . ASN A 1 88 ? -10.525 -7.518 0.243 1.00 9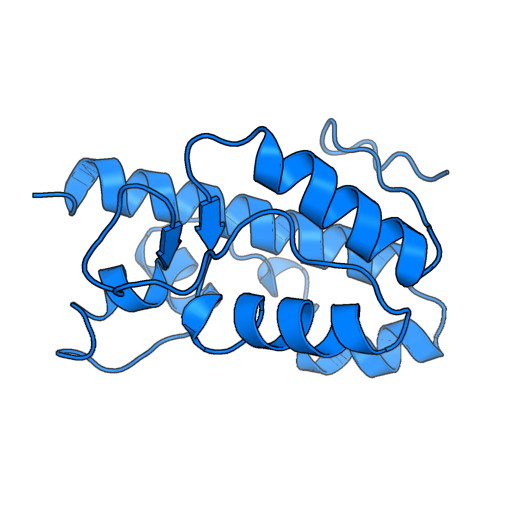4.25 88 ASN A C 1
ATOM 756 O O . ASN A 1 88 ? -11.629 -7.265 0.726 1.00 94.25 88 ASN A O 1
ATOM 760 N N . ILE A 1 89 ? -9.851 -6.634 -0.495 1.00 95.19 89 ILE A N 1
ATOM 761 C CA . ILE A 1 89 ? -10.351 -5.285 -0.791 1.00 95.19 89 ILE A CA 1
ATOM 762 C C . ILE A 1 89 ? -11.721 -5.306 -1.489 1.00 95.19 89 ILE A C 1
ATOM 764 O O . ILE A 1 89 ? -12.595 -4.518 -1.146 1.00 95.19 89 ILE A O 1
ATOM 768 N N . ASP A 1 90 ? -11.948 -6.269 -2.390 1.00 93.94 90 ASP A N 1
ATOM 769 C CA . ASP A 1 90 ? -13.212 -6.438 -3.121 1.00 93.94 90 ASP A CA 1
ATOM 770 C C . ASP A 1 90 ? -14.404 -6.684 -2.183 1.00 93.94 90 ASP A C 1
ATOM 772 O O . ASP A 1 90 ? -15.463 -6.085 -2.368 1.00 93.94 90 ASP A O 1
ATOM 776 N N . PHE A 1 91 ? -14.226 -7.509 -1.147 1.00 95.62 91 PHE A N 1
ATOM 777 C CA . PHE A 1 91 ? -15.250 -7.751 -0.133 1.00 95.62 91 PHE A CA 1
ATOM 778 C C . PHE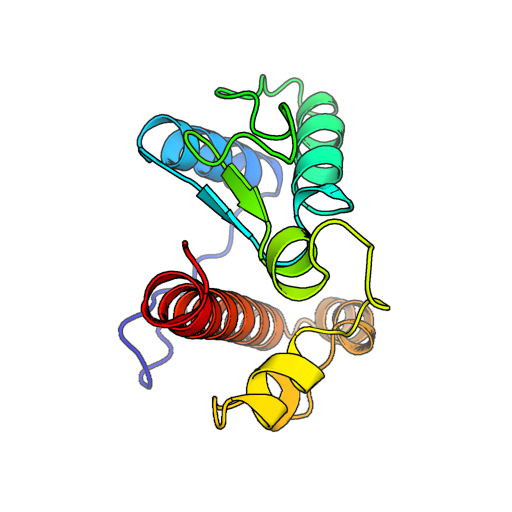 A 1 91 ? -15.643 -6.457 0.581 1.00 95.62 91 PHE A C 1
ATOM 780 O O . PHE A 1 91 ? -16.830 -6.145 0.658 1.00 95.62 91 PHE A O 1
ATOM 787 N N . TYR A 1 92 ? -14.664 -5.690 1.072 1.00 97.25 92 TYR A N 1
ATOM 788 C CA . TYR A 1 92 ? -14.952 -4.447 1.787 1.00 97.25 92 TYR A CA 1
ATOM 789 C C . TYR A 1 92 ? -15.562 -3.392 0.866 1.00 97.25 92 TYR A C 1
ATOM 791 O O . TYR A 1 92 ? -16.521 -2.734 1.257 1.00 97.25 92 TYR A O 1
ATOM 799 N N . CYS A 1 93 ? -15.077 -3.267 -0.373 1.00 96.88 93 CYS A N 1
ATOM 800 C CA . CYS A 1 93 ? -15.684 -2.370 -1.350 1.00 96.88 93 CYS A CA 1
ATOM 801 C C . CYS A 1 93 ? -17.165 -2.702 -1.564 1.00 96.88 93 CYS A C 1
ATOM 803 O O . CYS A 1 93 ? -18.009 -1.820 -1.432 1.00 96.88 93 CYS A O 1
ATOM 805 N N . LYS A 1 94 ? -17.496 -3.975 -1.812 1.00 95.62 94 LYS A N 1
ATOM 806 C CA . LYS A 1 94 ? -18.887 -4.420 -1.985 1.00 95.62 94 LYS A CA 1
ATOM 807 C C . LYS A 1 94 ? -19.733 -4.177 -0.737 1.00 95.62 94 LYS A C 1
ATOM 809 O O . LYS A 1 94 ? -20.844 -3.672 -0.859 1.00 95.62 94 LYS A O 1
ATOM 814 N N . ALA A 1 95 ? -19.205 -4.494 0.446 1.00 96.62 95 ALA A N 1
ATOM 815 C CA . ALA A 1 95 ? -19.908 -4.313 1.715 1.00 96.62 95 ALA A CA 1
ATOM 816 C C . ALA A 1 95 ? -20.268 -2.844 1.992 1.00 96.62 95 ALA A C 1
ATOM 818 O O . ALA A 1 95 ? -21.319 -2.572 2.566 1.00 96.62 95 ALA A O 1
ATOM 819 N N . PHE A 1 96 ? -19.426 -1.904 1.555 1.00 97.38 96 PHE A N 1
ATOM 820 C CA . PHE A 1 96 ? -19.637 -0.467 1.745 1.00 97.38 96 PHE A CA 1
ATOM 821 C C . PHE A 1 96 ? -20.192 0.255 0.506 1.00 97.38 96 PHE A C 1
ATOM 823 O O . PHE A 1 96 ? -20.202 1.482 0.474 1.00 97.38 96 PHE A O 1
ATOM 830 N N . GLY A 1 97 ? -20.645 -0.469 -0.525 1.00 96.19 97 GLY A N 1
ATOM 831 C CA . GLY A 1 97 ? -21.215 0.140 -1.735 1.00 96.19 97 GLY A CA 1
ATOM 832 C C . GLY A 1 97 ? -20.209 0.922 -2.593 1.00 96.19 97 GLY A C 1
ATOM 833 O O . GLY A 1 97 ? -20.597 1.781 -3.381 1.00 96.19 97 GLY A O 1
ATOM 834 N N . ILE A 1 98 ? -18.913 0.639 -2.457 1.00 95.31 98 ILE A N 1
ATOM 835 C CA . ILE A 1 98 ? -17.833 1.252 -3.235 1.00 95.31 98 ILE A CA 1
ATOM 836 C C . ILE A 1 98 ? -17.598 0.421 -4.500 1.00 95.31 98 ILE A C 1
ATOM 838 O O . ILE A 1 98 ? -17.506 -0.808 -4.447 1.00 95.31 98 ILE A O 1
ATOM 842 N N . GLN A 1 99 ? -17.425 1.085 -5.647 1.00 90.75 99 GLN A N 1
ATOM 843 C CA . GLN A 1 99 ? -17.035 0.406 -6.884 1.00 90.75 99 GLN A CA 1
ATOM 844 C C . GLN A 1 99 ? -15.709 -0.343 -6.688 1.00 90.75 99 GLN A C 1
ATOM 846 O O . GLN A 1 99 ? -14.671 0.281 -6.454 1.00 90.75 99 GLN A O 1
ATOM 851 N N . SER A 1 100 ? -15.754 -1.669 -6.828 1.00 87.00 100 SER A N 1
ATOM 852 C CA . SER A 1 100 ? -14.591 -2.544 -6.683 1.00 87.00 100 SER A CA 1
ATOM 853 C C . SER A 1 100 ? -13.630 -2.431 -7.877 1.00 87.00 100 SER A C 1
ATOM 855 O O . SER A 1 100 ? -14.093 -2.374 -9.024 1.00 87.00 100 SER A O 1
ATOM 857 N N . PRO A 1 101 ? -12.306 -2.485 -7.646 1.00 79.25 101 PRO A N 1
ATOM 858 C CA . PRO A 1 101 ? -11.299 -2.538 -8.711 1.00 79.25 101 PRO A CA 1
ATOM 859 C C . PRO A 1 101 ? -11.449 -3.788 -9.596 1.00 79.25 101 PRO A C 1
ATOM 861 O O . PRO A 1 101 ? -11.183 -3.735 -10.794 1.00 79.25 101 PRO A O 1
ATOM 864 N N . LYS A 1 102 ? -12.012 -4.882 -9.057 1.00 78.19 102 LYS A N 1
ATOM 865 C CA . LYS A 1 102 ? -12.289 -6.121 -9.808 1.00 78.19 102 LYS A CA 1
ATOM 866 C C . LYS A 1 102 ? -13.492 -6.040 -10.749 1.00 78.19 102 LYS A C 1
ATOM 868 O O . LYS A 1 102 ? -13.731 -6.973 -11.510 1.00 78.19 102 LYS A O 1
ATOM 873 N N . SER A 1 103 ? -14.260 -4.947 -10.726 1.00 65.69 103 SER A N 1
ATOM 874 C CA . SER A 1 103 ? -15.436 -4.783 -11.601 1.00 65.69 103 SER A CA 1
ATOM 875 C C . SER A 1 103 ? -15.096 -4.802 -13.097 1.00 65.69 103 SER A C 1
ATOM 877 O O . SER A 1 103 ? -15.966 -5.092 -13.910 1.00 65.69 103 SER A O 1
ATOM 879 N N . LYS A 1 104 ? -13.829 -4.554 -13.456 1.00 68.62 104 LYS A N 1
ATOM 880 C CA . LYS A 1 104 ? -13.317 -4.606 -14.834 1.00 68.62 104 LYS A CA 1
ATOM 881 C C . LYS A 1 104 ? -12.738 -5.974 -15.239 1.00 68.62 104 LYS A C 1
ATOM 883 O O . LYS A 1 104 ? -12.150 -6.084 -16.307 1.00 68.62 104 LYS A O 1
ATOM 888 N N . GLY A 1 105 ? -12.875 -7.004 -14.399 1.00 77.75 105 GLY A N 1
ATOM 889 C CA . GLY A 1 105 ? -12.477 -8.383 -14.718 1.00 77.75 105 GLY A CA 1
ATOM 890 C C . GLY A 1 105 ? -10.992 -8.714 -14.533 1.00 77.75 105 GLY A C 1
ATOM 891 O O . GLY A 1 105 ? -10.645 -9.886 -14.605 1.00 77.75 105 GLY A O 1
ATOM 892 N N . ILE A 1 106 ? -10.134 -7.729 -14.246 1.00 82.44 106 ILE A N 1
ATOM 893 C CA . ILE A 1 106 ? -8.723 -7.956 -13.902 1.00 82.44 106 ILE A CA 1
ATOM 894 C C . ILE A 1 106 ? -8.601 -8.224 -12.399 1.00 82.44 106 ILE A C 1
ATOM 896 O O . ILE A 1 106 ? -9.191 -7.523 -11.570 1.00 82.44 106 ILE A O 1
ATOM 900 N N . SER A 1 107 ? -7.821 -9.239 -12.043 1.00 85.00 107 SER A N 1
ATOM 901 C CA . SER A 1 107 ? -7.441 -9.566 -10.677 1.00 85.00 107 SER A CA 1
ATOM 902 C C . SER A 1 107 ? -5.922 -9.637 -10.525 1.00 85.00 107 SER A C 1
ATOM 904 O O . SER A 1 107 ? -5.185 -9.791 -11.495 1.00 85.00 107 SER A O 1
ATOM 906 N N . GLY A 1 108 ? -5.442 -9.607 -9.279 1.00 82.75 108 GLY A N 1
ATOM 907 C CA . GLY A 1 108 ? -4.018 -9.795 -8.986 1.00 82.75 108 GLY A CA 1
ATOM 908 C C . GLY A 1 108 ? -3.421 -11.112 -9.508 1.00 82.75 108 GLY A C 1
ATOM 909 O O . GLY A 1 108 ? -2.208 -11.195 -9.658 1.00 82.75 108 GLY A O 1
ATOM 910 N N . MET A 1 109 ? -4.246 -12.127 -9.804 1.00 87.88 109 MET A N 1
ATOM 911 C CA . MET A 1 109 ? -3.770 -13.381 -10.399 1.00 87.88 109 MET A CA 1
ATOM 912 C C . MET A 1 109 ? -3.424 -13.227 -11.881 1.00 87.88 109 MET A C 1
ATOM 914 O O . MET A 1 109 ? -2.581 -13.972 -12.352 1.00 87.88 109 MET A O 1
ATOM 918 N N . ASP A 1 110 ? -4.015 -12.249 -12.573 1.00 90.94 110 ASP A N 1
ATOM 919 C CA . ASP A 1 110 ? -3.853 -12.041 -14.018 1.00 90.94 110 ASP A CA 1
ATOM 920 C C . ASP A 1 110 ? -2.639 -11.156 -14.353 1.00 90.94 110 ASP A C 1
ATOM 922 O O . ASP A 1 110 ? -2.273 -10.991 -15.516 1.00 90.94 110 ASP A O 1
ATOM 926 N N . VAL A 1 111 ? -2.011 -10.543 -13.339 1.00 92.44 111 VAL A N 1
ATOM 927 C CA . VAL A 1 111 ? -0.939 -9.548 -13.521 1.00 92.44 111 VAL A CA 1
ATOM 928 C C . VAL A 1 111 ? 0.258 -10.141 -14.262 1.00 92.44 111 VAL A C 1
ATOM 930 O O . VAL A 1 111 ? 0.849 -9.468 -15.105 1.00 92.44 111 VAL A O 1
ATOM 933 N N . LYS A 1 112 ? 0.613 -11.402 -13.987 1.00 94.69 112 LYS A N 1
ATOM 934 C CA . LYS A 1 112 ? 1.753 -12.066 -14.631 1.00 94.69 112 LYS A CA 1
ATOM 935 C C . LYS A 1 112 ? 1.490 -12.298 -16.118 1.00 94.69 112 LYS A C 1
ATOM 937 O O . LYS A 1 112 ? 2.351 -12.021 -16.949 1.00 94.69 112 LYS A O 1
ATOM 942 N N . GLU A 1 113 ? 0.311 -12.803 -16.454 1.00 95.62 113 GLU A N 1
ATOM 943 C CA . GLU A 1 113 ? -0.116 -13.088 -17.820 1.00 95.62 113 GLU A CA 1
ATOM 944 C C . GLU A 1 113 ? -0.250 -11.792 -18.623 1.00 95.62 113 GLU A C 1
ATOM 946 O O . GLU A 1 113 ? 0.261 -11.715 -19.740 1.00 95.62 113 GLU A O 1
ATOM 951 N N . LEU A 1 114 ? -0.851 -10.751 -18.035 1.00 94.62 114 LEU A N 1
ATOM 952 C CA . LEU A 1 114 ? -0.941 -9.421 -18.642 1.00 94.62 114 LEU A CA 1
ATOM 953 C C . LEU A 1 114 ? 0.445 -8.829 -18.911 1.00 94.62 114 LEU A C 1
ATOM 955 O O . LEU A 1 114 ? 0.678 -8.292 -19.993 1.00 94.62 114 LEU A O 1
ATOM 959 N N . TYR A 1 115 ? 1.375 -8.967 -17.963 1.00 94.81 115 TYR A N 1
ATOM 960 C CA . TYR A 1 115 ? 2.735 -8.459 -18.119 1.00 94.81 115 TYR A CA 1
ATOM 961 C C . TYR A 1 115 ? 3.457 -9.167 -19.269 1.00 94.81 115 TYR A C 1
ATOM 963 O O . TYR A 1 115 ? 4.002 -8.513 -20.156 1.00 94.81 115 TYR A O 1
ATOM 971 N N . ASN A 1 116 ? 3.384 -10.501 -19.313 1.00 96.38 116 ASN A N 1
ATOM 972 C CA . ASN A 1 116 ? 3.968 -11.301 -20.393 1.00 96.38 116 ASN A CA 1
ATOM 973 C C . ASN A 1 116 ? 3.340 -10.995 -21.763 1.00 96.38 116 ASN A C 1
ATOM 975 O O . ASN A 1 116 ? 4.009 -11.119 -22.785 1.00 96.38 116 ASN A O 1
ATOM 979 N N . ALA A 1 117 ? 2.071 -10.584 -21.787 1.00 96.44 117 ALA A N 1
ATOM 980 C CA . ALA A 1 117 ? 1.365 -10.154 -22.990 1.00 96.44 117 ALA A CA 1
ATOM 981 C C . ALA A 1 117 ? 1.632 -8.682 -23.376 1.00 96.44 117 ALA A C 1
ATOM 983 O O . ALA A 1 117 ? 1.008 -8.181 -24.308 1.00 96.44 117 ALA A O 1
ATOM 984 N N . GLY A 1 118 ? 2.513 -7.968 -22.664 1.00 94.75 118 GLY A N 1
ATOM 985 C CA . GLY A 1 118 ? 2.814 -6.555 -22.922 1.00 94.75 118 GLY A CA 1
ATOM 986 C C . GLY A 1 118 ? 1.683 -5.591 -22.549 1.00 94.75 118 GLY A C 1
ATOM 987 O O . GLY A 1 118 ? 1.728 -4.415 -22.905 1.00 94.75 118 GLY A O 1
ATOM 988 N N . ARG A 1 119 ? 0.668 -6.055 -21.811 1.00 93.88 119 ARG A N 1
ATOM 989 C CA . ARG A 1 119 ? -0.503 -5.268 -21.396 1.00 93.88 119 ARG A CA 1
ATOM 990 C C . ARG A 1 119 ? -0.225 -4.447 -20.136 1.00 93.88 119 ARG A C 1
ATOM 992 O O . ARG A 1 119 ? -0.912 -4.558 -19.122 1.00 93.88 119 ARG A O 1
ATOM 999 N N . ILE A 1 120 ? 0.819 -3.623 -20.202 1.00 92.38 120 ILE A N 1
ATOM 1000 C CA . ILE A 1 120 ? 1.304 -2.816 -19.073 1.00 92.38 120 ILE A CA 1
ATOM 1001 C C . ILE A 1 120 ? 0.302 -1.723 -18.689 1.00 92.38 120 ILE A C 1
ATOM 1003 O O . ILE A 1 120 ? 0.105 -1.459 -17.504 1.00 92.38 120 ILE A O 1
ATOM 1007 N N . GLU A 1 121 ? -0.369 -1.122 -19.674 1.00 90.88 121 GLU A N 1
ATOM 1008 C CA . GLU A 1 121 ? -1.384 -0.089 -19.439 1.00 90.88 121 GLU A CA 1
ATOM 1009 C C . GLU A 1 121 ? -2.527 -0.606 -18.558 1.00 90.88 121 GLU A C 1
ATOM 1011 O O . GLU A 1 121 ? -2.924 0.047 -17.595 1.00 90.88 121 GLU A O 1
ATOM 1016 N N . ASP A 1 122 ? -3.000 -1.822 -18.816 1.00 91.00 122 ASP A N 1
ATOM 1017 C CA . ASP A 1 122 ? -4.088 -2.427 -18.051 1.00 91.00 122 ASP A CA 1
ATOM 1018 C C . ASP A 1 122 ? -3.700 -2.720 -16.607 1.00 91.00 122 ASP A C 1
ATOM 1020 O O . ASP A 1 122 ? -4.502 -2.509 -15.696 1.00 91.00 122 ASP A O 1
ATOM 1024 N N . ILE A 1 123 ? -2.455 -3.153 -16.388 1.00 92.00 123 ILE A N 1
ATOM 1025 C CA . ILE A 1 123 ? -1.897 -3.334 -15.046 1.00 92.00 123 ILE A CA 1
ATOM 1026 C C . ILE A 1 123 ? -1.833 -1.982 -14.331 1.00 92.00 123 ILE A C 1
ATOM 1028 O O . ILE A 1 123 ? -2.251 -1.875 -13.180 1.00 92.00 123 ILE A O 1
ATOM 1032 N N . ALA A 1 124 ? -1.355 -0.935 -15.008 1.00 92.00 124 ALA A N 1
ATOM 1033 C CA . ALA A 1 124 ? -1.257 0.402 -14.432 1.00 92.00 124 ALA A CA 1
ATOM 1034 C C . ALA A 1 124 ? -2.639 0.965 -14.048 1.00 92.00 124 ALA A C 1
ATOM 1036 O O . ALA A 1 124 ? -2.814 1.480 -12.939 1.00 92.00 124 ALA A O 1
ATOM 1037 N N . ILE A 1 125 ? -3.641 0.804 -14.919 1.00 90.69 125 ILE A N 1
ATOM 1038 C CA . ILE A 1 125 ? -5.030 1.197 -14.650 1.00 90.69 125 ILE A CA 1
ATOM 1039 C C . ILE A 1 125 ? -5.601 0.394 -13.476 1.00 90.69 125 ILE A C 1
ATOM 1041 O O . ILE A 1 125 ? -6.203 0.984 -12.579 1.00 90.69 125 ILE A O 1
ATOM 1045 N N . TYR A 1 126 ? -5.387 -0.925 -13.445 1.00 91.38 126 TYR A N 1
ATOM 1046 C CA . TYR A 1 126 ? -5.814 -1.793 -12.344 1.00 91.38 126 TYR A CA 1
ATOM 1047 C C . TYR A 1 126 ? -5.221 -1.338 -10.999 1.00 91.38 126 TYR A C 1
ATOM 1049 O O . TYR A 1 126 ? -5.972 -1.102 -10.050 1.00 91.38 126 TYR A O 1
ATOM 1057 N N . CYS A 1 127 ? -3.907 -1.094 -10.936 1.00 92.56 127 CYS A N 1
ATOM 1058 C CA . CYS A 1 127 ? -3.245 -0.562 -9.741 1.00 92.56 127 CYS A CA 1
ATOM 1059 C C . CYS A 1 127 ? -3.813 0.808 -9.326 1.00 92.56 127 CYS A C 1
ATOM 1061 O O . CYS A 1 127 ? -4.013 1.071 -8.141 1.00 92.56 127 CYS A O 1
ATOM 1063 N N . GLY A 1 128 ? -4.117 1.685 -10.289 1.00 92.31 128 GLY A N 1
ATOM 1064 C CA . GLY A 1 128 ? -4.751 2.977 -10.013 1.00 92.31 128 GLY A CA 1
ATOM 1065 C C . GLY A 1 128 ? -6.158 2.850 -9.413 1.00 92.31 128 GLY A C 1
ATOM 1066 O O . GLY A 1 128 ? -6.522 3.614 -8.515 1.00 92.31 128 GLY A O 1
ATOM 1067 N N . GLU A 1 129 ? -6.949 1.872 -9.858 1.00 92.12 129 GLU A N 1
ATOM 1068 C CA . GLU A 1 129 ? -8.257 1.582 -9.261 1.00 92.12 129 GLU A CA 1
ATOM 1069 C C . GLU A 1 129 ? -8.134 0.990 -7.846 1.00 92.12 129 GLU A C 1
ATOM 1071 O O . GLU A 1 129 ? -8.952 1.342 -6.993 1.00 92.12 129 GLU A O 1
ATOM 1076 N N . ASP A 1 130 ? -7.108 0.178 -7.558 1.00 93.88 130 ASP A N 1
ATOM 1077 C CA . ASP A 1 130 ? -6.801 -0.305 -6.198 1.00 93.88 130 ASP A CA 1
ATOM 1078 C C . ASP A 1 130 ? -6.454 0.863 -5.251 1.00 93.88 130 ASP A C 1
ATOM 1080 O O . ASP A 1 130 ? -6.945 0.920 -4.116 1.00 93.88 130 ASP A O 1
ATOM 1084 N N . VAL A 1 131 ? -5.684 1.854 -5.722 1.00 95.19 131 VAL A N 1
ATOM 1085 C CA . VAL A 1 131 ? -5.392 3.086 -4.962 1.00 95.19 131 VAL A CA 1
ATOM 1086 C C . VAL A 1 131 ? -6.672 3.884 -4.696 1.00 95.19 131 VAL A C 1
ATOM 1088 O O . VAL A 1 131 ? -6.923 4.288 -3.556 1.00 95.19 131 VAL A O 1
ATOM 1091 N N . ARG A 1 132 ? -7.527 4.073 -5.712 1.00 95.12 132 ARG A N 1
ATOM 1092 C CA . ARG A 1 132 ? -8.822 4.755 -5.543 1.00 95.12 132 ARG A CA 1
ATOM 1093 C C . ARG A 1 132 ? -9.699 4.030 -4.522 1.00 95.12 132 ARG A C 1
ATOM 1095 O O . ARG A 1 132 ? -10.252 4.668 -3.632 1.00 95.12 132 ARG A O 1
ATOM 1102 N N . ALA A 1 133 ? -9.828 2.711 -4.639 1.00 96.31 133 ALA A N 1
ATOM 1103 C CA . ALA A 1 133 ? -10.629 1.898 -3.731 1.00 96.31 133 ALA A CA 1
ATOM 1104 C C . ALA A 1 133 ? -10.113 1.972 -2.286 1.00 96.31 133 ALA A C 1
ATOM 1106 O O . ALA A 1 133 ? -10.906 2.131 -1.359 1.00 96.31 133 ALA A O 1
ATOM 1107 N N . THR A 1 134 ? -8.791 1.942 -2.101 1.00 98.19 134 THR A N 1
ATOM 1108 C CA . THR A 1 134 ? -8.142 2.129 -0.795 1.00 98.19 134 THR A CA 1
ATOM 1109 C C . THR A 1 134 ? -8.500 3.487 -0.186 1.00 98.19 134 THR A C 1
ATOM 1111 O O . THR A 1 134 ? -8.858 3.556 0.988 1.00 98.19 134 THR A O 1
ATOM 1114 N N . TYR A 1 135 ? -8.482 4.567 -0.974 1.00 97.56 135 TYR A N 1
ATOM 1115 C CA . TYR A 1 135 ? -8.877 5.898 -0.500 1.00 97.56 135 TYR A CA 1
ATOM 1116 C C . TYR A 1 135 ? -10.365 5.985 -0.119 1.00 97.56 135 TYR A C 1
ATOM 1118 O O . TYR A 1 135 ? -10.710 6.546 0.922 1.00 97.56 135 TYR A O 1
ATOM 1126 N N . GLU A 1 136 ? -11.260 5.397 -0.914 1.00 98.25 136 GLU A N 1
ATOM 1127 C CA . GLU A 1 136 ? -12.691 5.346 -0.587 1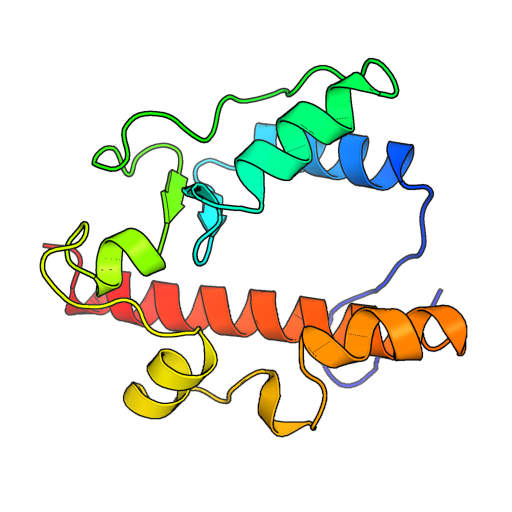.00 98.25 136 GLU A CA 1
ATOM 1128 C C . GLU A 1 136 ? -12.951 4.568 0.712 1.00 98.25 136 GLU A C 1
ATOM 1130 O O . GLU A 1 136 ? -13.697 5.026 1.578 1.00 98.25 136 GLU A O 1
ATOM 1135 N N . LEU A 1 137 ? -12.273 3.434 0.897 1.00 98.56 137 LEU A N 1
ATOM 1136 C CA . LEU A 1 137 ? -12.337 2.661 2.136 1.00 98.56 137 LEU A CA 1
ATOM 1137 C C . LEU A 1 137 ? -11.778 3.430 3.334 1.00 98.56 137 LEU A C 1
ATOM 1139 O O . LEU A 1 137 ? -12.344 3.364 4.426 1.00 98.56 137 LEU A O 1
ATOM 1143 N N . TYR A 1 138 ? -10.700 4.190 3.139 1.00 98.50 138 TYR A N 1
ATOM 1144 C CA . TYR A 1 138 ? -10.170 5.066 4.177 1.00 98.50 138 TYR A CA 1
ATOM 1145 C C . TYR A 1 138 ? -11.201 6.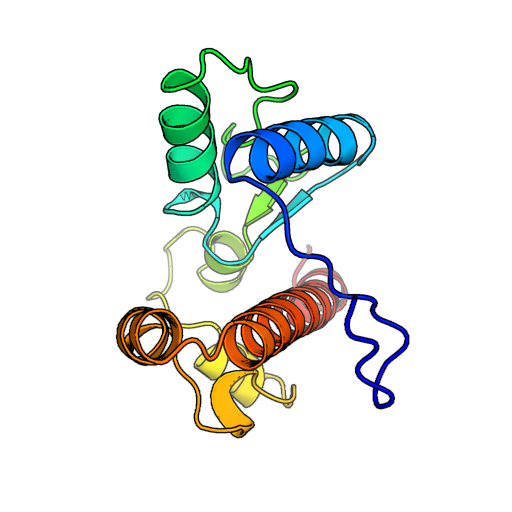097 4.635 1.00 98.50 138 TYR A C 1
ATOM 1147 O O . TYR A 1 138 ? -11.363 6.278 5.838 1.00 98.50 138 TYR A O 1
ATOM 1155 N N . LYS A 1 139 ? -11.943 6.725 3.713 1.00 98.50 139 LYS A N 1
ATOM 1156 C CA . LYS A 1 139 ? -13.015 7.665 4.080 1.00 98.50 139 LYS A CA 1
ATOM 1157 C C . LYS A 1 139 ? -14.091 7.003 4.938 1.00 98.50 139 LYS A C 1
ATOM 1159 O O . LYS A 1 139 ? -14.526 7.608 5.913 1.00 98.50 139 LYS A O 1
ATOM 1164 N N . VAL A 1 140 ? -14.479 5.764 4.622 1.00 98.44 140 VAL A N 1
ATOM 1165 C CA . VAL A 1 140 ? -15.434 4.997 5.441 1.00 98.44 140 VAL A CA 1
ATOM 1166 C C . VAL A 1 140 ? -14.872 4.752 6.839 1.00 98.44 140 VAL A C 1
ATOM 1168 O O . VAL A 1 140 ? -15.523 5.072 7.831 1.00 98.44 140 VAL A O 1
ATOM 1171 N N . TRP A 1 141 ? -13.652 4.219 6.936 1.00 98.19 141 TRP A N 1
ATOM 1172 C CA . TRP A 1 141 ? -13.040 3.960 8.235 1.00 98.19 141 TRP A CA 1
ATOM 1173 C C . TRP A 1 141 ? -12.889 5.247 9.055 1.00 98.19 141 TRP A C 1
ATOM 1175 O O . TRP A 1 141 ? -13.308 5.292 10.207 1.00 98.19 141 TRP A O 1
ATOM 1185 N N . ASN A 1 142 ? -12.355 6.311 8.457 1.00 97.56 142 ASN A N 1
ATOM 1186 C CA . ASN A 1 142 ? -12.107 7.566 9.153 1.00 97.56 142 ASN A CA 1
ATOM 1187 C C . ASN A 1 142 ? -13.402 8.281 9.571 1.00 97.56 142 ASN A C 1
ATOM 1189 O O . ASN A 1 142 ? -13.431 8.909 10.621 1.00 97.56 142 ASN A O 1
ATOM 1193 N N . GLY A 1 143 ? -14.461 8.194 8.762 1.00 98.00 143 GLY A N 1
ATOM 1194 C CA . GLY A 1 143 ? -15.731 8.869 9.036 1.00 98.00 143 GLY A CA 1
ATOM 1195 C C . GLY A 1 143 ? -16.624 8.154 10.050 1.00 98.00 143 GLY A C 1
ATOM 1196 O O . GLY A 1 143 ? -17.408 8.815 10.723 1.00 98.00 143 GLY A O 1
ATOM 1197 N N . TYR A 1 144 ? -16.521 6.825 10.161 1.00 97.31 144 TYR A N 1
ATOM 1198 C CA . TYR A 1 144 ? -17.491 6.029 10.925 1.00 97.31 144 TYR A CA 1
ATOM 1199 C C . TYR A 1 144 ? -16.877 5.081 11.959 1.00 97.31 144 TYR A C 1
ATOM 1201 O O . TYR A 1 144 ? -17.594 4.620 12.842 1.00 97.31 144 TYR A O 1
ATOM 1209 N N . LEU A 1 145 ? -15.585 4.753 11.853 1.00 95.12 145 LEU A N 1
ATOM 1210 C CA . LEU A 1 145 ? -14.944 3.700 12.657 1.00 95.12 145 LEU A CA 1
ATOM 1211 C C . LEU A 1 145 ? -13.693 4.171 13.417 1.00 95.12 145 LEU A C 1
ATOM 1213 O O . LEU A 1 145 ? -13.162 3.420 14.234 1.00 95.12 145 LEU A O 1
ATOM 1217 N N . ASN A 1 146 ? -13.184 5.369 13.130 1.00 93.31 146 ASN A N 1
ATOM 1218 C CA . ASN A 1 146 ? -12.036 5.954 13.815 1.00 93.31 146 ASN A CA 1
ATOM 1219 C C . ASN A 1 146 ? -12.504 6.639 15.110 1.00 93.31 146 ASN A C 1
ATOM 1221 O O . ASN A 1 146 ? -12.808 7.832 15.103 1.00 93.31 146 ASN A O 1
ATOM 1225 N N . ILE A 1 147 ? -12.613 5.844 16.179 1.00 85.75 147 ILE A N 1
ATOM 1226 C CA . ILE A 1 147 ? -13.031 6.253 17.532 1.00 85.75 147 ILE A CA 1
ATOM 1227 C C . ILE A 1 147 ? -11.856 6.354 18.503 1.00 85.75 147 ILE A C 1
ATOM 1229 O O . ILE A 1 147 ? -10.880 5.583 18.340 1.00 85.75 147 ILE A O 1
#

Sequence (147 aa):
FWEAEQKKIKYEEKSENDIINLFWEYVSKCEQIITFNGRNFDLPFLILRSALPKIKPTRYLIGSRYNNKNHIDLLDKFTLYGLVRRFNIDFYCKAFGIQSPKSKGISGMDVKELYNAGRIEDIAIYCGEDVRATYELYKVWNGYLNI